Protein AF-A0A7Y5USR2-F1 (afdb_monomer)

Radius of gyration: 19.68 Å; Cα contacts (8 Å, |Δi|>4): 227; chains: 1; bounding box: 44×31×62 Å

Secondary structure (DSSP, 8-state):
--TT----TT--EEESSHHHHHHHHHTT--EEEE-SSHHHHHHHH----TT-EEEEEEETT--THHHHHHHHTT-EEEEEEEE---PPSS----SS-SEEEE-SHHHHHHHHHHHHH-TTS--EEEESSHHHHHHHHHTT---BPP---SS-HHHHHHHHHHHHHHHHHTT-

pLDDT: mean 84.44, std 9.88, range [50.59, 94.88]

Solvent-accessible surface area (backbone atoms only — not comparable to full-atom values): 10318 Å² total; per-residue (Å²): 138,57,64,89,63,88,75,68,89,89,74,80,41,72,26,56,32,74,71,56,36,49,54,37,42,79,37,75,37,73,54,81,40,74,47,77,73,39,50,50,46,50,33,69,67,56,92,72,56,67,89,47,72,46,80,42,80,37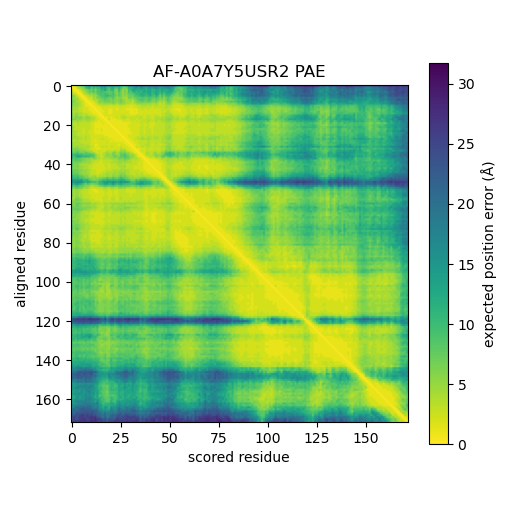,47,62,79,56,74,60,47,35,59,52,42,25,48,77,66,54,30,50,72,50,79,40,65,77,47,66,88,80,69,55,77,85,44,82,72,80,83,90,48,67,66,46,79,32,78,35,44,58,52,45,62,24,39,44,68,43,51,71,76,51,77,87,64,91,50,49,33,36,21,54,38,71,67,18,31,53,41,30,54,76,67,74,42,82,57,48,62,53,85,82,62,96,63,60,61,67,58,55,49,52,52,51,53,54,52,50,53,54,53,57,62,78,73,109

Structure (mmCIF, N/CA/C/O backbone):
data_AF-A0A7Y5USR2-F1
#
_entry.id   AF-A0A7Y5USR2-F1
#
loop_
_atom_site.group_PDB
_atom_site.id
_atom_site.type_symbol
_atom_site.label_atom_id
_atom_site.label_alt_id
_atom_site.label_comp_id
_atom_site.label_asym_id
_atom_site.label_entity_id
_atom_site.label_seq_id
_atom_site.pdbx_PDB_ins_code
_atom_site.Cartn_x
_atom_site.Cartn_y
_atom_site.Cartn_z
_atom_site.occupancy
_atom_site.B_iso_or_equiv
_atom_site.auth_seq_id
_atom_site.auth_comp_id
_atom_site.auth_asym_id
_atom_site.auth_atom_id
_atom_site.pdbx_PDB_model_num
ATOM 1 N N . LEU A 1 1 ? -15.821 -10.447 3.821 1.00 58.41 1 LEU A N 1
ATOM 2 C CA . LEU A 1 1 ? -15.416 -10.798 5.206 1.00 58.41 1 LEU A CA 1
ATOM 3 C C . LEU A 1 1 ? -16.361 -10.241 6.275 1.00 58.41 1 LEU A C 1
ATOM 5 O O . LEU A 1 1 ? -16.525 -10.925 7.268 1.00 58.41 1 LEU A O 1
ATOM 9 N N . LEU A 1 2 ? -16.996 -9.071 6.094 1.00 65.31 2 LEU A N 1
ATOM 10 C CA . LEU A 1 2 ? -17.907 -8.497 7.108 1.00 65.31 2 LEU A CA 1
ATOM 11 C C . LEU A 1 2 ? -19.409 -8.597 6.772 1.00 65.31 2 LEU A C 1
ATOM 13 O O . LEU A 1 2 ? -20.241 -8.218 7.590 1.00 65.31 2 LEU A O 1
ATOM 17 N N . SER A 1 3 ? -19.771 -9.094 5.585 1.00 70.44 3 SER A N 1
ATOM 18 C CA . SER A 1 3 ? -21.177 -9.246 5.191 1.00 70.44 3 SER A CA 1
ATOM 19 C C . SER A 1 3 ? -21.917 -10.170 6.167 1.00 70.44 3 SER A C 1
ATOM 21 O O . SER A 1 3 ? -21.459 -11.277 6.445 1.00 70.44 3 SER A O 1
ATOM 23 N N . GLY A 1 4 ? -23.036 -9.691 6.713 1.00 72.38 4 GLY A N 1
ATOM 24 C CA . GLY A 1 4 ? -23.847 -10.423 7.690 1.00 72.38 4 GLY A CA 1
ATOM 25 C C . GLY A 1 4 ? -23.339 -10.376 9.138 1.00 72.38 4 GLY A C 1
ATOM 26 O O . GLY A 1 4 ? -23.998 -10.922 10.024 1.00 72.38 4 GLY A O 1
ATOM 27 N N . CYS A 1 5 ? -22.211 -9.715 9.422 1.00 76.31 5 CYS A N 1
ATOM 28 C CA . CYS A 1 5 ? -21.726 -9.546 10.791 1.00 76.31 5 CYS A CA 1
ATOM 29 C C . CYS A 1 5 ? -22.509 -8.451 11.533 1.00 76.31 5 CYS A C 1
ATOM 31 O O . CYS A 1 5 ? -22.729 -7.361 11.008 1.00 76.31 5 CYS A O 1
ATOM 33 N N . LYS A 1 6 ? -22.878 -8.707 12.795 1.00 78.19 6 LYS A N 1
ATOM 34 C CA . LYS A 1 6 ? -23.371 -7.666 13.708 1.00 78.19 6 LYS A CA 1
ATOM 35 C C . LYS A 1 6 ? -22.190 -6.998 14.397 1.00 78.19 6 LYS A C 1
ATOM 37 O O . LYS A 1 6 ? -21.331 -7.676 14.954 1.00 78.19 6 LYS A O 1
ATOM 42 N N . VAL A 1 7 ? -22.173 -5.673 14.374 1.00 82.88 7 VAL A N 1
ATOM 43 C CA . VAL A 1 7 ? -21.134 -4.859 15.007 1.00 82.88 7 VAL A CA 1
ATOM 44 C C . VAL A 1 7 ? -21.724 -4.202 16.250 1.00 82.88 7 VAL A C 1
ATOM 46 O O . VAL A 1 7 ? -22.896 -3.825 16.258 1.00 82.88 7 VAL A O 1
ATOM 49 N N . ALA A 1 8 ? -20.931 -4.110 17.318 1.00 82.75 8 ALA A N 1
ATOM 50 C CA . ALA A 1 8 ? -21.356 -3.454 18.548 1.00 82.75 8 ALA A CA 1
ATOM 51 C C . ALA A 1 8 ? -21.704 -1.977 18.298 1.00 82.75 8 ALA A C 1
ATOM 53 O O . ALA A 1 8 ? -21.100 -1.310 17.453 1.00 82.75 8 ALA A O 1
ATOM 54 N N . ALA A 1 9 ? -22.671 -1.456 19.055 1.00 83.00 9 ALA A N 1
ATOM 55 C CA . ALA A 1 9 ? -23.035 -0.047 18.985 1.00 83.00 9 ALA A CA 1
ATOM 56 C C . ALA A 1 9 ? -21.820 0.849 19.298 1.00 83.00 9 ALA A C 1
ATOM 58 O O . ALA A 1 9 ? -21.046 0.561 20.209 1.00 83.00 9 ALA A O 1
ATOM 59 N N . GLY A 1 10 ? -21.660 1.937 18.539 1.00 84.62 10 GLY A N 1
ATOM 60 C CA . GLY A 1 10 ? -20.584 2.918 18.736 1.00 84.62 10 GLY A CA 1
ATOM 61 C C . GLY A 1 10 ? -19.266 2.619 18.011 1.00 84.62 10 GLY A C 1
ATOM 62 O O . GLY A 1 10 ? -18.361 3.454 18.046 1.00 84.62 10 GLY A O 1
ATOM 63 N N . VAL A 1 11 ? -19.144 1.484 17.314 1.00 89.12 11 VAL A N 1
ATOM 64 C CA . VAL A 1 11 ? -17.982 1.212 16.452 1.00 89.12 11 VAL A CA 1
ATOM 65 C C . VAL A 1 11 ? -18.043 2.086 15.200 1.00 89.12 11 VAL A C 1
ATOM 67 O O . VAL A 1 11 ? -19.072 2.166 14.530 1.00 89.12 11 VAL A O 1
ATOM 70 N N . ARG A 1 12 ? -16.916 2.720 14.870 1.00 90.94 12 ARG A N 1
ATOM 71 C CA . ARG A 1 12 ? -16.730 3.517 13.653 1.00 90.94 12 ARG A CA 1
ATOM 72 C C . ARG A 1 12 ? -15.704 2.859 12.739 1.00 90.94 12 ARG A C 1
ATOM 74 O O . ARG A 1 12 ? -14.751 2.248 13.217 1.00 90.94 12 ARG A O 1
ATOM 81 N N . PHE A 1 13 ? -15.892 3.025 11.434 1.00 92.06 13 PHE A N 1
ATOM 82 C CA . PHE A 1 13 ? -15.010 2.480 10.406 1.00 92.06 13 PHE A CA 1
ATOM 83 C C . PHE A 1 13 ? -14.219 3.591 9.727 1.00 92.06 13 PHE A C 1
ATOM 85 O O . PHE A 1 13 ? -14.742 4.674 9.487 1.00 92.06 13 PHE A O 1
ATOM 92 N N . ALA A 1 14 ? -12.973 3.312 9.365 1.00 92.31 14 ALA A N 1
ATOM 93 C CA . ALA A 1 14 ? -12.162 4.212 8.558 1.00 92.31 14 ALA A CA 1
ATOM 94 C C . ALA A 1 14 ? -11.458 3.425 7.452 1.00 92.31 14 ALA A C 1
ATOM 96 O O . ALA A 1 14 ? -11.095 2.262 7.645 1.00 92.31 14 ALA A O 1
ATOM 97 N N . ALA A 1 15 ? -11.272 4.058 6.296 1.00 90.31 15 ALA A N 1
ATOM 98 C CA . ALA A 1 15 ? -10.640 3.446 5.136 1.00 90.31 15 ALA A CA 1
ATOM 99 C C . ALA A 1 15 ? -9.640 4.402 4.478 1.00 90.31 15 ALA A C 1
ATOM 101 O O . ALA A 1 15 ? -9.947 5.556 4.226 1.00 90.31 15 ALA A O 1
ATOM 102 N N . VAL A 1 16 ? -8.456 3.897 4.138 1.00 85.06 16 VAL A N 1
ATOM 103 C CA . VAL A 1 16 ? -7.380 4.662 3.469 1.00 85.06 16 VAL A CA 1
ATOM 104 C C . VAL A 1 16 ? -7.591 4.785 1.951 1.00 85.06 16 VAL A C 1
ATOM 106 O O . VAL A 1 16 ? -6.754 5.311 1.239 1.00 85.06 16 VAL A O 1
ATOM 109 N N . GLY A 1 17 ? -8.665 4.235 1.392 1.00 81.81 17 GLY A N 1
ATOM 110 C CA . GLY A 1 17 ? -8.864 4.316 -0.051 1.00 81.81 17 GLY A CA 1
ATOM 111 C C . GLY A 1 17 ? -10.299 4.064 -0.455 1.00 81.81 17 GLY A C 1
ATOM 112 O O . GLY A 1 17 ? -11.018 3.297 0.197 1.00 81.81 17 GLY A O 1
ATOM 113 N N . GLY A 1 18 ? -10.699 4.689 -1.564 1.00 80.50 18 GLY A N 1
ATOM 114 C CA . GLY A 1 18 ? -12.062 4.608 -2.088 1.00 80.50 18 GLY A CA 1
ATOM 115 C C . GLY A 1 18 ? -12.534 3.177 -2.374 1.00 80.50 18 GLY A C 1
ATOM 116 O O . GLY A 1 18 ? -13.702 2.863 -2.157 1.00 80.50 18 GLY A O 1
ATOM 117 N N . SER A 1 19 ? -11.638 2.275 -2.788 1.00 81.56 19 SER A N 1
ATOM 118 C CA . SER A 1 19 ? -11.971 0.858 -3.010 1.00 81.56 19 SER A CA 1
ATOM 119 C C . SER A 1 19 ? -12.304 0.116 -1.709 1.00 81.56 19 SER A C 1
ATOM 121 O O . SER A 1 19 ? -13.258 -0.661 -1.670 1.00 81.56 19 SER A O 1
ATOM 123 N N . THR A 1 20 ? -11.562 0.376 -0.630 1.00 87.00 20 THR A N 1
ATOM 124 C CA . THR A 1 20 ? -11.833 -0.185 0.702 1.00 87.00 20 THR A CA 1
ATOM 125 C C . THR A 1 20 ? -13.120 0.396 1.285 1.00 87.00 20 THR A C 1
ATOM 127 O O . THR A 1 20 ? -13.936 -0.346 1.826 1.00 87.00 20 THR A O 1
ATOM 130 N N . ALA A 1 21 ? -13.347 1.705 1.126 1.00 89.12 21 ALA A N 1
ATOM 131 C CA . ALA A 1 21 ? -14.580 2.364 1.558 1.00 89.12 21 ALA A CA 1
ATOM 132 C C . ALA A 1 21 ? -15.821 1.802 0.844 1.00 89.12 21 ALA A C 1
ATOM 134 O O . ALA A 1 21 ? -16.837 1.525 1.479 1.00 89.12 21 ALA A O 1
ATOM 135 N N . ARG A 1 22 ? -15.719 1.559 -0.469 1.00 87.56 22 ARG A N 1
ATOM 136 C CA . ARG A 1 22 ? -16.785 0.927 -1.254 1.00 87.56 22 ARG A CA 1
ATOM 137 C C . ARG A 1 22 ? -17.108 -0.480 -0.750 1.00 87.56 22 ARG A C 1
ATOM 139 O O . ARG A 1 22 ? -18.275 -0.786 -0.545 1.00 87.56 22 ARG A O 1
ATOM 146 N N . GLN A 1 23 ? -16.092 -1.299 -0.479 1.00 89.25 23 GLN A N 1
ATOM 147 C CA . GLN A 1 23 ? -16.293 -2.651 0.059 1.00 89.25 23 GLN A CA 1
ATOM 148 C C . GLN A 1 23 ? -16.912 -2.656 1.466 1.00 89.25 23 GLN A C 1
ATOM 150 O O . GLN A 1 23 ? -17.712 -3.541 1.782 1.00 89.25 23 GLN A O 1
ATOM 155 N N . LEU A 1 24 ? -16.569 -1.678 2.317 1.00 90.62 24 LEU A N 1
ATOM 156 C CA . LEU A 1 24 ? -17.245 -1.486 3.606 1.00 90.62 24 LEU A CA 1
ATOM 157 C C . LEU A 1 24 ? -18.735 -1.205 3.396 1.00 90.62 24 LEU A C 1
ATOM 159 O O . LEU A 1 24 ? -19.568 -1.878 4.004 1.00 90.62 24 LEU A O 1
ATOM 163 N N . LYS A 1 25 ? -19.059 -0.293 2.475 1.00 90.94 25 LYS A N 1
ATOM 164 C CA . LYS A 1 25 ? -20.438 0.080 2.146 1.00 90.94 25 LYS A CA 1
ATOM 165 C C . LYS A 1 25 ? -21.250 -1.086 1.593 1.00 90.94 25 LYS A C 1
ATOM 167 O O . LYS A 1 25 ? -22.358 -1.330 2.060 1.00 90.94 25 LYS A O 1
ATOM 172 N N . GLU A 1 26 ? -20.684 -1.853 0.666 1.00 90.69 26 GLU A N 1
ATOM 173 C CA . GLU A 1 26 ? -21.289 -3.087 0.137 1.00 90.69 26 GLU A CA 1
ATOM 174 C C . GLU A 1 26 ? -21.505 -4.147 1.229 1.00 90.69 26 GLU A C 1
ATOM 176 O O . GLU A 1 26 ? -22.415 -4.968 1.138 1.00 90.69 26 GLU A O 1
ATOM 181 N N . SER A 1 27 ? -20.702 -4.106 2.296 1.00 88.25 27 SER A N 1
ATOM 182 C CA . SER A 1 27 ? -20.868 -4.959 3.476 1.00 88.25 27 SER A CA 1
ATOM 183 C C . SER A 1 27 ? -21.864 -4.402 4.505 1.00 88.25 27 SER A C 1
ATOM 185 O O . SER A 1 27 ? -22.068 -5.045 5.532 1.00 88.25 27 SER A O 1
ATOM 187 N N . GLY A 1 28 ? -22.488 -3.246 4.247 1.00 90.75 28 GLY A N 1
ATOM 188 C CA . GLY A 1 28 ? -23.470 -2.605 5.130 1.00 90.75 28 GLY A CA 1
ATOM 189 C C . GLY A 1 28 ? -22.887 -1.611 6.141 1.00 90.75 28 GLY A C 1
ATOM 190 O O . GLY A 1 28 ? -23.591 -1.224 7.072 1.00 90.75 28 GLY A O 1
ATOM 191 N N . PHE A 1 29 ? -21.626 -1.195 5.982 1.00 90.50 29 PHE A N 1
ATOM 192 C CA . PHE A 1 29 ? -20.944 -0.275 6.899 1.00 90.50 29 PHE A CA 1
ATOM 193 C C . PHE A 1 29 ? -20.525 1.016 6.197 1.00 90.50 29 PHE A C 1
ATOM 195 O O . PHE A 1 29 ? -19.897 0.984 5.145 1.00 90.50 29 PHE A O 1
ATOM 202 N N . GLU A 1 30 ? -20.801 2.164 6.810 1.00 90.50 30 GLU A N 1
ATOM 203 C CA . GLU A 1 30 ? -20.323 3.460 6.321 1.00 90.50 30 GLU A CA 1
ATOM 204 C C . GLU A 1 30 ? -19.018 3.847 7.030 1.00 90.50 30 GLU A C 1
ATOM 206 O O . 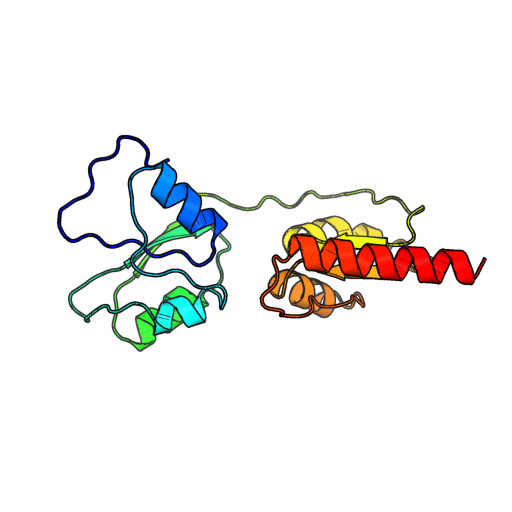GLU A 1 30 ? -18.888 3.730 8.254 1.00 90.50 30 GLU A O 1
ATOM 211 N N . ALA A 1 31 ? -18.033 4.301 6.255 1.00 90.81 31 ALA A N 1
ATOM 212 C CA . ALA A 1 31 ? -16.775 4.788 6.801 1.00 90.81 31 ALA A CA 1
ATOM 213 C C . ALA A 1 31 ? -16.957 6.222 7.317 1.00 90.81 31 ALA A C 1
ATOM 215 O O . ALA A 1 31 ? -17.330 7.116 6.565 1.00 90.81 31 ALA A O 1
ATOM 216 N N . SER A 1 32 ? -16.638 6.464 8.590 1.00 87.88 32 SER A N 1
ATOM 217 C CA . SER A 1 32 ? -16.608 7.814 9.166 1.00 87.88 32 SER A CA 1
ATOM 218 C C . SER A 1 32 ? -15.440 8.650 8.646 1.00 87.88 32 SER A C 1
ATOM 220 O O . SER A 1 32 ? -15.413 9.859 8.843 1.00 87.88 32 SER A O 1
ATOM 222 N N . TRP A 1 33 ? -14.453 8.005 8.020 1.00 88.56 33 TRP A N 1
ATOM 223 C CA . TRP A 1 33 ? -13.351 8.686 7.361 1.00 88.56 33 TRP A CA 1
ATOM 224 C C . TRP A 1 33 ? -12.854 7.900 6.149 1.00 88.56 33 TRP A C 1
ATOM 226 O O . TRP A 1 33 ? -12.676 6.678 6.216 1.00 88.56 33 TRP A O 1
ATOM 236 N N . THR A 1 34 ? -12.586 8.632 5.069 1.00 84.38 34 THR A N 1
ATOM 237 C CA . THR A 1 34 ? -11.934 8.149 3.851 1.00 84.38 34 THR A CA 1
ATOM 238 C C . THR A 1 34 ? -10.930 9.182 3.355 1.00 84.38 34 THR A C 1
ATOM 240 O O . THR A 1 34 ? -11.279 10.360 3.292 1.00 84.38 34 THR A O 1
ATOM 243 N N . GLY A 1 35 ? -9.731 8.766 2.958 1.00 75.62 35 GLY A N 1
ATOM 244 C CA . GLY A 1 35 ? -8.736 9.665 2.367 1.00 75.62 35 GLY A CA 1
ATOM 245 C C . GLY A 1 35 ? -7.548 8.904 1.796 1.00 75.62 35 GL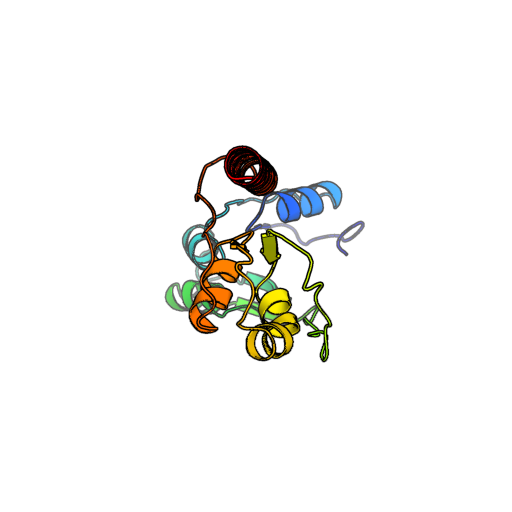Y A C 1
ATOM 246 O O . GLY A 1 35 ? -7.318 7.771 2.201 1.00 75.62 35 GLY A O 1
ATOM 247 N N . ASP A 1 36 ? -6.808 9.528 0.878 1.00 69.88 36 ASP A N 1
ATOM 248 C CA . ASP A 1 36 ? -5.791 8.862 0.051 1.00 69.88 36 ASP A CA 1
ATOM 249 C C . ASP A 1 36 ? -4.340 9.085 0.537 1.00 69.88 36 ASP A C 1
ATOM 251 O O . ASP A 1 36 ? -3.400 8.523 -0.028 1.00 69.88 36 ASP A O 1
ATOM 255 N N . GLY A 1 37 ? -4.114 9.862 1.606 1.00 69.00 37 GLY A N 1
ATOM 256 C CA . GLY A 1 37 ? -2.775 10.174 2.133 1.00 69.00 37 GLY A CA 1
ATOM 257 C C . GLY A 1 37 ? -2.146 9.086 3.008 1.00 69.00 37 GLY A C 1
ATOM 258 O O . GLY A 1 37 ? -1.147 9.327 3.691 1.00 69.00 37 GLY A O 1
ATOM 259 N N . GLY A 1 38 ? -2.681 7.864 2.981 1.00 80.50 38 GLY A N 1
ATOM 260 C CA . GLY A 1 38 ? -2.046 6.703 3.600 1.00 80.50 38 GLY A CA 1
ATOM 261 C C . GLY A 1 38 ? -2.282 6.551 5.109 1.00 80.50 38 GLY A C 1
ATOM 262 O O . GLY A 1 38 ? -3.119 7.207 5.727 1.00 80.50 38 GLY A O 1
ATOM 263 N N . ALA A 1 39 ? -1.504 5.649 5.714 1.00 84.31 39 ALA A N 1
ATOM 264 C CA . ALA A 1 39 ? -1.578 5.284 7.131 1.00 84.31 39 ALA A CA 1
ATOM 265 C C . ALA A 1 39 ? -1.315 6.463 8.087 1.00 84.31 39 ALA A C 1
ATOM 267 O O . ALA A 1 39 ? -1.987 6.592 9.110 1.00 84.31 39 ALA A O 1
ATOM 268 N N . ARG A 1 40 ? -0.373 7.349 7.737 1.00 84.12 40 ARG A N 1
ATOM 269 C CA . ARG A 1 40 ? -0.030 8.525 8.548 1.00 84.12 40 ARG A CA 1
ATOM 270 C C . ARG A 1 40 ? -1.152 9.562 8.571 1.00 84.12 40 ARG A C 1
ATOM 272 O O . ARG A 1 40 ? -1.460 10.086 9.637 1.00 84.12 40 ARG A O 1
ATOM 279 N N . GLU A 1 41 ? -1.775 9.848 7.428 1.00 86.06 41 GLU A N 1
ATOM 280 C CA . GLU A 1 41 ? -2.917 10.767 7.395 1.00 86.06 41 GLU A CA 1
ATOM 281 C C . GLU A 1 41 ? -4.092 10.195 8.195 1.00 86.06 41 GLU A C 1
ATOM 283 O O . GLU A 1 41 ? -4.669 10.893 9.030 1.00 86.06 41 GLU A O 1
ATOM 288 N N . LEU A 1 42 ? -4.389 8.902 8.015 1.00 88.81 42 LEU A N 1
ATOM 289 C CA . LEU A 1 42 ? -5.410 8.216 8.803 1.00 88.81 42 LEU A CA 1
ATOM 290 C C . LEU A 1 42 ? -5.148 8.379 10.309 1.00 88.81 42 LEU A C 1
ATOM 292 O O . LEU A 1 42 ? -6.053 8.758 11.054 1.00 88.81 42 LEU A O 1
ATOM 296 N N . ALA A 1 43 ? -3.908 8.163 10.757 1.00 89.31 43 ALA A N 1
ATOM 297 C CA . ALA A 1 43 ? -3.531 8.324 12.159 1.00 89.31 43 ALA A CA 1
ATOM 298 C C . ALA A 1 43 ? -3.802 9.737 12.697 1.00 89.31 43 ALA A C 1
ATOM 300 O O . ALA A 1 43 ? -4.120 9.874 13.873 1.00 89.31 43 ALA A O 1
ATOM 301 N N . GLN A 1 44 ? -3.715 10.781 11.869 1.00 87.56 44 GLN A N 1
ATOM 302 C CA . GLN A 1 44 ? -3.987 12.168 12.269 1.00 87.56 44 GLN A CA 1
ATOM 303 C C . GLN A 1 44 ? -5.482 12.502 12.255 1.00 87.56 44 GLN A C 1
ATOM 305 O O . GLN A 1 44 ? -5.958 13.246 13.111 1.00 87.56 44 GLN A O 1
ATOM 310 N N . LYS A 1 45 ? -6.228 11.959 11.289 1.00 87.88 45 LYS A N 1
ATOM 311 C CA . LYS A 1 45 ? -7.640 12.294 11.056 1.00 87.88 45 LYS A CA 1
ATOM 312 C C . LYS A 1 45 ? -8.618 11.495 11.910 1.00 87.88 45 LYS A C 1
ATOM 314 O O . LYS A 1 45 ? -9.759 11.912 12.076 1.00 87.88 45 LYS A O 1
ATOM 319 N N . LEU A 1 46 ? -8.192 10.360 12.462 1.00 86.94 46 LEU A N 1
ATOM 320 C CA . LEU A 1 46 ? -9.018 9.569 13.366 1.00 86.94 46 LEU A CA 1
ATOM 321 C C . LEU A 1 46 ? -9.371 10.369 14.632 1.00 86.94 46 LEU A C 1
ATOM 323 O O . LEU A 1 46 ? -8.527 10.598 15.501 1.00 86.94 46 LEU A O 1
ATOM 327 N N . GLU A 1 47 ? -10.637 10.755 14.769 1.00 84.19 47 GLU A N 1
ATOM 328 C CA . GLU A 1 47 ? -11.177 11.466 15.935 1.00 84.19 47 GLU A CA 1
ATOM 329 C C . GLU A 1 47 ? -11.378 10.517 17.125 1.00 84.19 47 GLU A C 1
ATOM 331 O O . GLU A 1 47 ? -12.498 10.144 17.477 1.00 84.19 47 GLU A O 1
ATOM 336 N N . ILE A 1 48 ? -10.286 10.050 17.722 1.00 82.00 48 ILE A N 1
ATOM 337 C CA . ILE A 1 48 ? -10.285 9.046 18.788 1.00 82.00 48 ILE A CA 1
ATOM 338 C C . ILE A 1 48 ? -9.692 9.670 20.051 1.00 82.00 48 ILE A C 1
ATOM 340 O O . ILE A 1 48 ? -8.663 10.339 19.997 1.00 82.00 48 ILE A O 1
ATOM 344 N N . THR A 1 49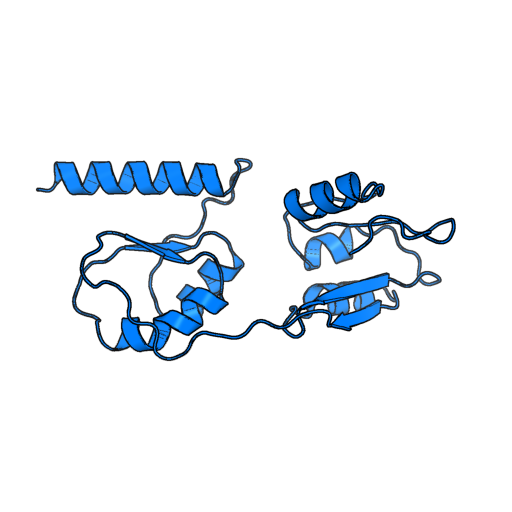 ? -10.362 9.473 21.185 1.00 73.19 49 THR A N 1
ATOM 345 C CA . THR A 1 49 ? -9.891 9.892 22.510 1.00 73.19 49 THR A CA 1
ATOM 346 C C . THR A 1 49 ? -9.146 8.739 23.187 1.00 73.19 49 THR A C 1
ATOM 348 O O . THR A 1 49 ? -9.410 7.578 22.886 1.00 73.19 49 THR A O 1
ATOM 351 N N . GLY A 1 50 ? -8.252 9.025 24.139 1.00 66.00 50 GLY A N 1
ATOM 352 C CA . GLY A 1 50 ? -7.391 8.013 24.783 1.00 66.00 50 GLY A CA 1
ATOM 353 C C . GLY A 1 50 ? -8.100 6.885 25.557 1.00 66.00 50 GLY A C 1
ATOM 354 O O . GLY A 1 50 ? -7.437 5.982 26.051 1.00 66.00 50 GLY A O 1
ATOM 355 N N . LYS A 1 51 ? -9.436 6.904 25.674 1.00 73.31 51 LYS A N 1
ATOM 356 C CA . LYS A 1 51 ? -10.231 5.796 26.245 1.00 73.31 51 LYS A CA 1
ATOM 357 C C . LYS A 1 51 ? -10.680 4.768 25.200 1.00 73.31 51 LYS A C 1
ATOM 359 O O . LYS A 1 51 ? -11.182 3.711 25.566 1.00 73.31 51 LYS A O 1
ATOM 364 N N . ASN A 1 52 ? -10.523 5.086 23.919 1.00 81.88 52 ASN A N 1
ATOM 365 C CA . ASN A 1 52 ? -10.954 4.262 22.801 1.00 81.88 52 ASN A CA 1
ATOM 366 C C . ASN A 1 52 ? -9.745 3.543 22.192 1.00 81.88 52 ASN A C 1
ATOM 368 O O . ASN A 1 52 ? -8.641 4.088 22.156 1.00 81.88 52 ASN A O 1
ATOM 372 N N . SER A 1 53 ? -9.962 2.335 21.678 1.00 87.94 53 SER A N 1
ATOM 373 C CA . SER A 1 53 ? -8.946 1.569 20.959 1.00 87.94 53 SER A CA 1
ATOM 374 C C . SER A 1 53 ? -9.284 1.452 19.475 1.00 87.94 53 SER A C 1
ATOM 376 O O . SER A 1 53 ? -10.446 1.515 19.067 1.00 87.94 53 SER A O 1
ATOM 378 N N . VAL A 1 54 ? -8.249 1.286 18.657 1.00 92.62 54 VAL A N 1
ATOM 379 C CA . VAL A 1 54 ? -8.370 0.986 17.230 1.00 92.62 54 VAL A CA 1
ATOM 380 C C . VAL A 1 54 ? -8.099 -0.491 17.027 1.00 92.62 54 VAL A C 1
ATOM 382 O O . VAL A 1 54 ? -7.073 -0.999 17.464 1.00 92.62 54 VAL A O 1
ATOM 385 N N . PHE A 1 55 ? -8.991 -1.176 16.323 1.00 92.88 55 PHE A N 1
ATOM 386 C CA . PHE A 1 55 ? -8.731 -2.516 15.815 1.00 92.88 55 PHE A CA 1
ATOM 387 C C . PHE A 1 55 ? -8.361 -2.428 14.337 1.00 92.88 55 PHE A C 1
ATOM 389 O O . PHE A 1 55 ? -9.108 -1.850 13.547 1.00 92.88 55 PHE A O 1
ATOM 396 N N . TRP A 1 56 ? -7.213 -2.989 13.959 1.00 93.19 56 TRP A N 1
ATOM 397 C CA . TRP A 1 56 ? -6.664 -2.842 12.614 1.00 93.19 56 TRP A CA 1
ATOM 398 C C . TRP A 1 56 ? -6.364 -4.193 11.958 1.00 93.19 56 TRP A C 1
ATOM 400 O O . TRP A 1 56 ? -5.277 -4.748 12.143 1.00 93.19 56 TRP A O 1
ATOM 410 N N . PRO A 1 57 ? -7.315 -4.718 11.161 1.00 91.62 57 PRO A N 1
ATOM 411 C CA . PRO A 1 57 ? -7.062 -5.809 10.231 1.00 91.62 57 PRO A CA 1
ATOM 412 C C . PRO A 1 57 ? -6.137 -5.329 9.110 1.00 91.62 57 PRO A C 1
ATOM 414 O O . PRO A 1 57 ? -6.482 -4.409 8.364 1.00 91.62 57 PRO A O 1
ATOM 417 N N . CYS A 1 58 ? -4.965 -5.941 8.972 1.00 92.19 58 CYS A N 1
ATOM 418 C CA . CYS A 1 58 ? -3.961 -5.503 8.008 1.00 92.19 58 CYS A CA 1
ATOM 419 C C . CYS A 1 58 ? -3.144 -6.663 7.424 1.00 92.19 58 CYS A C 1
ATOM 421 O O . CYS A 1 58 ? -3.311 -7.827 7.799 1.00 92.19 58 CYS A O 1
ATOM 423 N N . ALA A 1 59 ? -2.275 -6.340 6.464 1.00 91.31 59 ALA A N 1
ATOM 424 C CA . ALA A 1 59 ? -1.247 -7.266 6.007 1.00 91.31 59 ALA A CA 1
ATOM 425 C C . ALA A 1 59 ? -0.244 -7.538 7.138 1.00 91.31 59 ALA A C 1
ATOM 427 O O . ALA A 1 59 ? 0.068 -6.644 7.928 1.00 91.31 59 ALA A O 1
ATOM 428 N N . ALA A 1 60 ? 0.340 -8.734 7.171 1.00 93.25 60 ALA A N 1
ATOM 429 C CA . ALA A 1 60 ? 1.455 -9.045 8.060 1.00 93.25 60 ALA A CA 1
ATOM 430 C C . ALA A 1 60 ? 2.603 -8.038 7.877 1.00 93.25 60 ALA A C 1
ATOM 432 O O . ALA A 1 60 ? 3.155 -7.563 8.864 1.00 93.25 60 ALA A O 1
ATOM 433 N N . GLU A 1 61 ? 2.863 -7.624 6.634 1.00 89.00 61 GLU A N 1
ATOM 434 C CA . GLU A 1 61 ? 3.902 -6.663 6.253 1.00 89.00 61 GLU A CA 1
ATOM 435 C C . GLU A 1 61 ? 3.429 -5.195 6.256 1.00 89.00 61 GLU A C 1
ATOM 437 O O . GLU A 1 61 ? 4.089 -4.336 5.674 1.00 89.00 61 GLU A O 1
ATOM 442 N N . ALA A 1 62 ? 2.275 -4.875 6.860 1.00 88.12 62 ALA A N 1
ATOM 443 C CA . ALA A 1 62 ? 1.802 -3.492 6.901 1.00 88.12 62 ALA A CA 1
ATOM 444 C C . ALA A 1 62 ? 2.813 -2.588 7.623 1.00 88.12 62 ALA A C 1
ATOM 446 O O . ALA A 1 62 ? 3.268 -2.920 8.725 1.00 88.12 62 ALA A O 1
ATOM 447 N N . LEU A 1 63 ? 3.125 -1.457 6.985 1.00 86.00 63 LEU A N 1
ATOM 448 C CA . LEU A 1 63 ? 4.062 -0.453 7.476 1.00 86.00 63 LEU A CA 1
ATOM 449 C C . LEU A 1 63 ? 3.609 0.124 8.839 1.00 86.00 63 LEU A C 1
ATOM 451 O O . LEU A 1 63 ? 2.407 0.123 9.134 1.00 86.00 63 LEU A O 1
ATOM 455 N N . PRO A 1 64 ? 4.541 0.576 9.697 1.00 89.44 64 PRO A N 1
ATOM 456 C CA . PRO A 1 64 ? 4.234 0.915 11.086 1.00 89.44 64 PRO A CA 1
ATOM 457 C C . PRO A 1 64 ? 3.592 2.298 11.276 1.00 89.44 64 PRO A C 1
ATOM 459 O O . PRO A 1 64 ? 3.204 2.619 12.395 1.00 89.44 64 PRO A O 1
ATOM 462 N N . GLU A 1 65 ? 3.420 3.123 10.235 1.00 91.62 65 GLU A N 1
ATOM 463 C CA . GLU A 1 65 ? 3.093 4.547 10.422 1.00 91.62 65 GLU A CA 1
ATOM 464 C C . GLU A 1 65 ? 1.724 4.785 11.073 1.00 91.62 65 GLU A C 1
ATOM 466 O O . GLU A 1 65 ? 1.539 5.803 11.739 1.00 91.62 65 GLU A O 1
ATOM 471 N N . LEU A 1 66 ? 0.759 3.869 10.900 1.00 91.19 66 LEU A N 1
ATOM 472 C CA . LEU A 1 66 ? -0.528 3.967 11.602 1.00 91.19 66 LEU A CA 1
ATOM 473 C C . LEU A 1 66 ? -0.362 3.690 13.100 1.00 91.19 66 LEU A C 1
ATOM 475 O O . LEU A 1 66 ? -0.941 4.388 13.928 1.00 91.19 66 LEU A O 1
ATOM 479 N N . GLU A 1 67 ? 0.416 2.666 13.442 1.00 93.50 67 GLU A N 1
ATOM 480 C CA . GLU A 1 67 ? 0.687 2.272 14.824 1.00 93.50 67 GLU A CA 1
ATOM 481 C C . GLU A 1 67 ? 1.494 3.337 15.557 1.00 93.50 67 GLU A C 1
ATOM 483 O O . GLU A 1 67 ? 1.100 3.764 16.642 1.00 93.50 67 GLU A O 1
ATOM 488 N N . GLU A 1 68 ? 2.560 3.829 14.932 1.00 93.94 68 GLU A N 1
ATOM 489 C CA . GLU A 1 68 ? 3.379 4.922 15.450 1.00 93.94 68 GLU A CA 1
ATOM 490 C C . GLU A 1 68 ? 2.543 6.191 15.645 1.00 93.94 68 GLU A C 1
ATOM 492 O O . GLU A 1 68 ? 2.499 6.730 16.752 1.00 93.94 68 GLU A O 1
ATOM 497 N N . GLY A 1 69 ? 1.790 6.613 14.623 1.00 92.12 69 GLY A N 1
ATOM 498 C CA . GLY A 1 69 ? 0.991 7.837 14.693 1.00 92.12 69 GLY A CA 1
ATOM 499 C C . GLY A 1 69 ? -0.142 7.787 15.726 1.00 92.12 69 GLY A C 1
ATOM 500 O O . GLY A 1 69 ? -0.477 8.807 16.326 1.00 92.12 69 GLY A O 1
ATOM 501 N N . LEU A 1 70 ? -0.737 6.617 15.979 1.00 92.19 70 LEU A N 1
ATOM 502 C CA . LEU A 1 70 ? -1.740 6.459 17.041 1.00 92.19 70 LEU A CA 1
ATOM 503 C C . LEU A 1 70 ? -1.101 6.381 18.431 1.00 92.19 70 LEU A C 1
ATOM 505 O O . LEU A 1 70 ? -1.624 6.974 19.379 1.00 92.19 70 LEU A O 1
ATOM 509 N N . LYS A 1 71 ? 0.050 5.713 18.550 1.00 91.19 71 LYS A N 1
ATOM 510 C CA . LYS A 1 71 ? 0.812 5.623 19.800 1.00 91.19 71 LYS A CA 1
ATOM 511 C C . LYS A 1 71 ? 1.283 6.996 20.277 1.00 91.19 71 LYS A C 1
ATOM 513 O O . LYS A 1 71 ? 1.147 7.295 21.460 1.00 91.19 71 LYS A O 1
ATOM 518 N N . GLU A 1 72 ? 1.760 7.850 19.370 1.00 91.38 72 GLU A N 1
ATOM 519 C CA . GLU A 1 72 ? 2.132 9.247 19.660 1.00 91.38 72 GLU A CA 1
ATOM 520 C C . GLU A 1 72 ? 0.968 10.060 20.247 1.00 91.38 72 GLU A C 1
ATOM 522 O O . GLU A 1 72 ? 1.174 10.977 21.040 1.00 91.38 72 GLU A O 1
ATOM 527 N N . ARG A 1 73 ? -0.272 9.689 19.911 1.00 89.81 73 ARG A N 1
ATOM 528 C CA . ARG A 1 73 ? -1.503 10.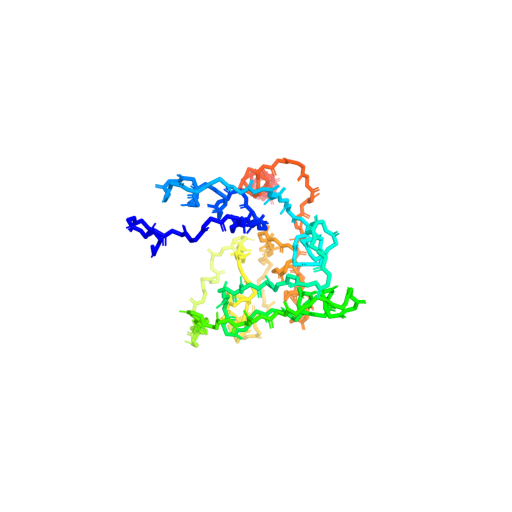312 20.415 1.00 89.81 73 ARG A CA 1
ATOM 529 C C . ARG A 1 73 ? -2.058 9.642 21.678 1.00 89.81 73 ARG A C 1
ATOM 531 O O . ARG A 1 73 ? -3.140 10.012 22.132 1.00 89.81 73 ARG A O 1
ATOM 538 N N . GLY A 1 74 ? -1.363 8.644 22.229 1.00 90.75 74 GLY A N 1
ATOM 539 C CA . GLY A 1 74 ? -1.826 7.866 23.381 1.00 90.75 74 GLY A CA 1
ATOM 540 C C . GLY A 1 74 ? -3.038 6.975 23.085 1.00 90.75 74 GLY A C 1
ATOM 541 O O . GLY A 1 74 ? -3.776 6.624 24.004 1.00 90.75 74 GLY A O 1
ATOM 542 N N . VAL A 1 75 ? -3.277 6.628 21.816 1.00 91.50 75 VAL A N 1
ATOM 543 C CA . VAL A 1 75 ? -4.384 5.761 21.395 1.00 91.50 75 VAL A CA 1
ATOM 544 C C . VAL A 1 75 ? -3.892 4.319 21.302 1.00 91.50 75 VAL A C 1
ATOM 546 O O . VAL A 1 75 ? -2.917 4.027 20.612 1.00 91.50 75 VAL A O 1
ATOM 549 N N . ALA A 1 76 ? -4.585 3.398 21.975 1.00 91.38 76 ALA A N 1
ATOM 550 C CA . ALA A 1 76 ? -4.271 1.976 21.896 1.00 91.38 76 ALA A CA 1
ATOM 551 C C . ALA A 1 76 ? -4.675 1.398 20.529 1.00 91.38 76 ALA A C 1
ATOM 553 O O . ALA A 1 76 ? -5.802 1.598 20.072 1.00 91.38 76 ALA A O 1
ATOM 554 N N . LEU A 1 77 ? -3.779 0.633 19.904 1.00 93.06 77 LEU A N 1
ATOM 555 C CA . LEU A 1 77 ? -4.021 -0.076 18.648 1.00 93.06 77 LEU A CA 1
ATOM 556 C C . LEU A 1 77 ? -3.876 -1.585 18.867 1.00 93.06 77 LEU A C 1
ATOM 558 O O . LEU A 1 77 ? -2.854 -2.056 19.358 1.00 93.06 77 LEU A O 1
ATOM 562 N N . GLN A 1 78 ? -4.877 -2.349 18.444 1.00 94.50 78 GLN A N 1
ATOM 563 C CA . GLN A 1 78 ? -4.816 -3.797 18.318 1.00 94.50 78 GLN A CA 1
ATOM 564 C C . GLN A 1 78 ? -4.663 -4.166 16.839 1.00 94.50 78 GLN A C 1
ATOM 566 O O . GLN A 1 78 ? -5.614 -4.090 16.057 1.00 94.50 78 GLN A O 1
ATOM 571 N N . ARG A 1 79 ? -3.457 -4.589 16.459 1.00 94.56 79 ARG A N 1
ATOM 572 C CA . ARG A 1 79 ? -3.142 -5.084 15.115 1.00 94.56 79 ARG A CA 1
ATOM 573 C C . ARG A 1 79 ? -3.597 -6.538 14.957 1.00 94.56 79 ARG A C 1
ATOM 575 O O . ARG A 1 79 ? -3.291 -7.376 15.802 1.00 94.56 79 ARG A O 1
ATOM 582 N N . LEU A 1 80 ? -4.268 -6.852 13.849 1.00 94.12 80 LEU A N 1
ATOM 583 C CA . LEU A 1 80 ? -4.564 -8.224 13.432 1.00 94.12 80 LEU A CA 1
ATOM 584 C C . LEU A 1 80 ? -4.062 -8.444 12.002 1.00 94.12 80 LEU A C 1
ATOM 586 O O . LEU A 1 80 ? -4.645 -7.942 11.044 1.00 94.12 80 LEU A O 1
ATOM 590 N N . ALA A 1 81 ? -3.003 -9.235 11.845 1.00 94.62 81 ALA A N 1
ATOM 591 C CA . ALA A 1 81 ? -2.549 -9.658 10.525 1.00 94.62 81 ALA A CA 1
ATOM 592 C C . ALA A 1 81 ? -3.530 -10.695 9.945 1.00 94.62 81 ALA A C 1
ATOM 594 O O . ALA A 1 81 ? -3.614 -11.811 10.454 1.00 94.62 81 ALA A O 1
ATOM 595 N N . VAL A 1 82 ? -4.273 -10.331 8.894 1.00 94.69 82 VAL A N 1
ATOM 596 C CA . VAL A 1 82 ? -5.298 -11.204 8.274 1.00 94.69 82 VAL A CA 1
ATOM 597 C C . VAL A 1 82 ? -4.875 -11.782 6.925 1.00 94.69 82 VAL A C 1
ATOM 599 O O . VAL A 1 82 ? -5.492 -12.723 6.434 1.00 94.69 82 VAL A O 1
ATOM 602 N N . TYR A 1 83 ? -3.810 -11.251 6.327 1.00 91.12 83 TYR A N 1
ATOM 603 C CA . TYR A 1 83 ? -3.182 -11.803 5.129 1.00 91.12 83 TYR A CA 1
ATOM 604 C C . TYR A 1 83 ? -1.692 -11.461 5.104 1.00 91.12 83 TYR A C 1
ATOM 606 O O . TYR A 1 83 ? -1.230 -10.607 5.857 1.00 91.12 83 TYR A O 1
ATOM 614 N N . ARG A 1 84 ? -0.933 -12.124 4.231 1.00 93.06 84 ARG A N 1
ATOM 615 C CA . ARG A 1 84 ? 0.471 -11.802 3.955 1.00 93.06 84 ARG A CA 1
ATOM 616 C C . ARG A 1 84 ? 0.729 -11.821 2.463 1.00 93.06 84 ARG A C 1
ATOM 618 O O . ARG A 1 84 ? 0.141 -12.639 1.751 1.00 93.06 84 ARG A O 1
ATOM 625 N N . THR A 1 85 ? 1.635 -10.972 2.004 1.00 89.62 85 THR A N 1
ATOM 626 C CA . THR A 1 85 ? 2.078 -11.024 0.609 1.00 89.62 85 THR A CA 1
ATOM 627 C C . THR A 1 85 ? 3.097 -12.151 0.435 1.00 89.62 85 THR A C 1
ATOM 629 O O . THR A 1 85 ? 3.998 -12.341 1.251 1.00 89.62 85 THR A O 1
ATOM 632 N N . ARG A 1 86 ? 2.946 -12.946 -0.628 1.00 91.50 86 ARG A N 1
ATOM 633 C CA . ARG A 1 86 ? 3.930 -13.953 -1.050 1.00 91.50 86 ARG A CA 1
ATOM 634 C C . ARG A 1 86 ? 4.531 -13.476 -2.362 1.00 91.50 86 ARG A C 1
ATOM 636 O O . ARG A 1 86 ? 3.822 -13.369 -3.357 1.00 91.50 86 ARG A O 1
ATOM 643 N N . VAL A 1 87 ? 5.818 -13.156 -2.338 1.00 90.31 87 VAL A N 1
ATOM 644 C CA . VAL A 1 87 ? 6.542 -12.704 -3.526 1.00 90.31 87 VAL A CA 1
ATOM 645 C C . VAL A 1 87 ? 6.767 -13.896 -4.446 1.00 90.31 87 VAL A C 1
ATOM 647 O O . VAL A 1 87 ? 7.169 -14.971 -3.998 1.00 90.31 87 VAL A O 1
ATOM 650 N N . VAL A 1 88 ? 6.487 -13.704 -5.732 1.00 90.12 88 VAL A N 1
ATOM 651 C CA . VAL A 1 88 ? 6.800 -14.694 -6.762 1.00 90.12 88 VAL A CA 1
ATOM 652 C C . VAL A 1 88 ? 8.302 -14.646 -7.020 1.00 90.12 88 VAL A C 1
ATOM 654 O O . VAL A 1 88 ? 8.834 -13.604 -7.393 1.00 90.12 88 VAL A O 1
ATOM 657 N N . THR A 1 89 ? 8.989 -15.768 -6.825 1.00 88.62 89 THR A N 1
ATOM 658 C CA . THR A 1 89 ? 10.416 -15.898 -7.132 1.00 88.62 89 THR A CA 1
ATOM 659 C C . THR A 1 89 ? 10.615 -16.417 -8.554 1.00 88.62 89 THR A C 1
ATOM 661 O O . THR A 1 89 ? 9.787 -17.155 -9.085 1.00 88.62 89 THR A O 1
ATOM 664 N N . GLY A 1 90 ? 11.717 -16.016 -9.193 1.00 87.12 90 GLY A N 1
ATOM 665 C CA . GLY A 1 90 ? 12.058 -16.481 -10.541 1.00 87.12 90 GLY A CA 1
ATOM 666 C C . GLY A 1 90 ? 11.154 -15.939 -11.651 1.00 87.12 90 GLY A C 1
ATOM 667 O O . GLY A 1 90 ? 11.093 -16.545 -12.721 1.00 87.12 90 GLY A O 1
ATOM 668 N N . ALA A 1 91 ? 10.462 -14.818 -11.418 1.00 90.50 91 ALA A N 1
ATOM 669 C CA . ALA A 1 91 ? 9.620 -14.193 -12.429 1.00 90.50 91 ALA A CA 1
ATOM 670 C C . ALA A 1 91 ? 10.436 -13.888 -13.696 1.00 90.50 91 ALA A C 1
ATOM 672 O O . ALA A 1 91 ? 11.462 -13.209 -13.645 1.00 90.50 91 ALA A O 1
ATOM 673 N N . GLN A 1 92 ? 9.970 -14.400 -14.833 1.00 90.50 92 GLN A N 1
ATOM 674 C CA . GLN A 1 92 ? 10.527 -14.096 -16.146 1.00 90.50 92 GLN A CA 1
ATOM 675 C C . GLN A 1 92 ? 9.691 -12.984 -16.768 1.00 90.50 92 GLN A C 1
ATOM 677 O O . GLN A 1 92 ? 8.507 -13.177 -17.044 1.00 90.50 92 GLN A O 1
ATOM 682 N N . LEU A 1 93 ? 10.288 -11.808 -16.950 1.00 90.44 93 LEU A N 1
ATOM 683 C CA . LEU A 1 93 ? 9.616 -10.692 -17.608 1.00 90.44 93 LEU A CA 1
ATOM 684 C C . LEU A 1 93 ? 9.873 -10.760 -19.116 1.00 90.44 93 LEU A C 1
ATOM 686 O O . LEU A 1 93 ? 10.900 -11.269 -19.563 1.00 90.44 93 LEU A O 1
ATOM 690 N N . SER A 1 94 ? 8.947 -10.228 -19.914 1.00 88.69 94 SER A N 1
ATOM 691 C CA . SER A 1 94 ? 9.207 -10.058 -21.343 1.00 88.69 94 SER A CA 1
ATOM 692 C C . SER A 1 94 ? 10.285 -8.993 -21.537 1.00 88.69 94 SER A C 1
ATOM 694 O O . SER A 1 94 ? 10.179 -7.878 -21.009 1.00 88.69 94 SER A O 1
ATOM 696 N N . SER A 1 95 ? 11.315 -9.326 -22.312 1.00 85.75 95 SER A N 1
ATOM 697 C CA . SER A 1 95 ? 12.272 -8.346 -22.819 1.00 85.75 95 SER A CA 1
ATOM 698 C C . SER A 1 95 ? 11.697 -7.541 -23.980 1.00 85.75 95 SER A C 1
ATOM 700 O O . SER A 1 95 ? 12.259 -6.501 -24.299 1.00 85.75 95 SER A O 1
ATOM 702 N N . ASP A 1 96 ? 10.585 -7.968 -24.586 1.00 86.50 96 ASP A N 1
ATOM 703 C CA . ASP A 1 96 ? 9.960 -7.303 -25.728 1.00 86.50 96 ASP A CA 1
ATOM 704 C C . ASP A 1 96 ? 8.815 -6.375 -25.344 1.00 86.50 96 ASP A C 1
ATOM 706 O O . ASP A 1 96 ? 7.659 -6.585 -25.697 1.00 86.50 96 ASP A O 1
ATOM 710 N N . VAL A 1 97 ? 9.156 -5.353 -24.558 1.00 87.19 97 VAL A N 1
ATOM 711 C CA . VAL A 1 97 ? 8.225 -4.300 -24.147 1.00 87.19 97 VAL A CA 1
ATOM 712 C C . VAL A 1 97 ? 8.917 -2.941 -24.124 1.00 87.19 97 VAL A C 1
ATOM 714 O O . VAL A 1 97 ? 10.062 -2.813 -23.678 1.00 87.19 97 VAL A O 1
ATOM 717 N N . ASP A 1 98 ? 8.196 -1.917 -24.573 1.00 85.31 98 ASP A N 1
ATOM 718 C CA . ASP A 1 98 ? 8.642 -0.523 -24.480 1.00 85.31 98 ASP A CA 1
ATOM 719 C C . ASP A 1 98 ? 8.438 0.034 -23.055 1.00 85.31 98 ASP A C 1
ATOM 721 O O . ASP A 1 98 ? 9.213 0.871 -22.594 1.00 85.31 98 ASP A O 1
ATOM 725 N N . VAL A 1 99 ? 7.426 -0.466 -22.326 1.00 87.94 99 VAL A N 1
ATOM 726 C CA . VAL A 1 99 ? 7.057 -0.004 -20.977 1.00 87.94 99 VAL A CA 1
ATOM 727 C C . VAL A 1 99 ? 6.733 -1.181 -20.050 1.00 87.94 99 VAL A C 1
ATOM 729 O O . VAL A 1 99 ? 5.996 -2.091 -20.428 1.00 87.94 99 VAL A O 1
ATOM 732 N N . ARG A 1 100 ? 7.225 -1.139 -18.805 1.00 90.62 100 ARG A N 1
ATOM 733 C CA . ARG A 1 100 ? 6.791 -2.005 -17.694 1.00 90.62 100 ARG A CA 1
ATOM 734 C C . ARG A 1 100 ? 6.059 -1.198 -16.636 1.00 90.62 100 ARG A C 1
ATOM 736 O O . ARG A 1 100 ? 6.565 -0.189 -16.152 1.00 90.62 100 ARG A O 1
ATOM 743 N N . VAL A 1 101 ? 4.889 -1.681 -16.237 1.00 91.50 101 VAL A N 1
ATOM 744 C CA . VAL A 1 101 ? 4.094 -1.081 -15.164 1.00 91.50 101 VAL A CA 1
ATOM 745 C C . VAL A 1 101 ? 4.200 -1.951 -13.919 1.00 91.50 101 VAL A C 1
ATOM 747 O O . VAL A 1 101 ? 3.831 -3.123 -13.939 1.00 91.50 101 VAL A O 1
ATOM 750 N N . TYR A 1 102 ? 4.672 -1.365 -12.825 1.00 91.88 102 TYR A N 1
ATOM 751 C CA . TYR A 1 102 ? 4.695 -1.993 -11.511 1.00 91.88 102 TYR A CA 1
ATOM 752 C C . TYR A 1 102 ? 3.525 -1.468 -10.689 1.00 91.88 102 TYR A C 1
ATOM 754 O O . TYR A 1 102 ? 3.389 -0.264 -10.469 1.00 91.88 102 TYR A O 1
ATOM 762 N N . MET A 1 103 ? 2.670 -2.381 -10.230 1.00 89.12 103 MET A N 1
ATOM 763 C CA . MET A 1 103 ? 1.432 -2.036 -9.522 1.00 89.12 103 MET A CA 1
ATOM 764 C C . MET A 1 103 ? 1.542 -2.128 -7.996 1.00 89.12 103 MET A C 1
ATOM 766 O O . MET A 1 103 ? 0.629 -1.713 -7.287 1.00 89.12 103 MET A O 1
ATOM 770 N N . SER A 1 104 ? 2.649 -2.664 -7.483 1.00 88.44 104 SER A N 1
ATOM 771 C CA . SER A 1 104 ? 2.918 -2.780 -6.052 1.00 88.44 104 SER A CA 1
ATOM 772 C C . SER A 1 104 ? 4.424 -2.873 -5.771 1.00 88.44 104 SER A C 1
ATOM 774 O O . SER A 1 104 ? 5.182 -3.302 -6.646 1.00 88.44 104 SER A O 1
ATOM 776 N N . PRO A 1 105 ? 4.871 -2.578 -4.535 1.00 90.19 105 PRO A N 1
ATOM 777 C CA . PRO A 1 105 ? 6.238 -2.867 -4.095 1.00 90.19 105 PRO A CA 1
ATOM 778 C C . PRO A 1 105 ? 6.640 -4.339 -4.271 1.00 90.19 105 PRO A C 1
ATOM 780 O O . PRO A 1 105 ? 7.742 -4.635 -4.717 1.00 90.19 105 PRO A O 1
ATOM 783 N N . SER A 1 106 ? 5.729 -5.276 -3.994 1.00 92.00 106 SER A N 1
ATOM 784 C CA . SER A 1 106 ? 5.998 -6.712 -4.137 1.00 92.00 106 SER A CA 1
ATOM 785 C C . SER A 1 106 ? 6.189 -7.157 -5.590 1.00 92.00 106 SER A C 1
ATOM 787 O O . SER A 1 106 ? 6.918 -8.114 -5.844 1.00 92.00 106 SER A O 1
ATOM 789 N N . ALA A 1 107 ? 5.582 -6.463 -6.559 1.00 93.69 107 ALA A N 1
ATOM 790 C CA . ALA A 1 107 ? 5.836 -6.710 -7.977 1.00 93.69 107 ALA A CA 1
ATOM 791 C C . ALA A 1 107 ? 7.254 -6.273 -8.380 1.00 93.69 107 ALA A C 1
ATOM 793 O O . ALA A 1 107 ? 7.889 -6.930 -9.205 1.00 93.69 107 ALA A O 1
ATOM 794 N N . VAL A 1 108 ? 7.764 -5.189 -7.780 1.00 94.31 108 VAL A N 1
ATOM 795 C CA . VAL A 1 108 ? 9.153 -4.740 -7.973 1.00 94.31 108 VAL A CA 1
ATOM 796 C C . VAL A 1 108 ? 10.111 -5.804 -7.458 1.00 94.31 108 VAL A C 1
ATOM 798 O O . VAL A 1 108 ? 11.015 -6.214 -8.180 1.00 94.31 108 VAL A O 1
ATOM 801 N N . GLU A 1 109 ? 9.866 -6.303 -6.246 1.00 94.69 109 GLU A N 1
ATOM 802 C CA . GLU A 1 109 ? 10.671 -7.363 -5.638 1.00 94.69 109 GLU A CA 1
ATOM 803 C C . GLU A 1 109 ? 10.685 -8.637 -6.496 1.00 94.69 109 GLU A C 1
ATOM 805 O O . GLU A 1 109 ? 11.756 -9.169 -6.788 1.00 94.69 109 GLU A O 1
ATOM 810 N N . ALA A 1 110 ? 9.518 -9.075 -6.981 1.00 94.88 110 ALA A N 1
ATOM 811 C CA . ALA A 1 110 ? 9.400 -10.255 -7.839 1.00 94.88 110 ALA A CA 1
ATOM 812 C C . ALA A 1 110 ? 10.206 -10.126 -9.146 1.00 94.88 110 ALA A C 1
ATOM 814 O O . ALA A 1 110 ? 10.817 -11.093 -9.601 1.00 94.88 110 ALA A O 1
ATOM 815 N N . GLY A 1 111 ? 10.223 -8.933 -9.750 1.00 93.88 111 GLY A N 1
ATOM 816 C CA . GLY A 1 111 ? 10.914 -8.667 -11.015 1.00 93.88 111 GLY A CA 1
ATOM 817 C C . GLY A 1 111 ? 12.399 -8.314 -10.884 1.00 93.88 111 GLY A C 1
ATOM 818 O O . GLY A 1 111 ? 13.105 -8.283 -11.892 1.00 93.88 111 GLY A O 1
ATOM 819 N N . LEU A 1 112 ? 12.892 -8.045 -9.672 1.00 93.31 112 LEU A N 1
ATOM 820 C CA . LEU A 1 112 ? 14.202 -7.425 -9.457 1.00 93.31 112 LEU A CA 1
ATOM 821 C C . LEU A 1 112 ? 15.370 -8.263 -9.990 1.00 93.31 112 LEU A C 1
ATOM 823 O O . LEU A 1 112 ? 16.290 -7.727 -10.607 1.00 93.31 112 LEU A O 1
ATOM 827 N N . ALA A 1 113 ? 15.337 -9.578 -9.762 1.00 93.12 113 ALA A N 1
ATOM 828 C CA . ALA A 1 113 ? 16.382 -10.479 -10.242 1.00 93.12 113 ALA A CA 1
ATOM 829 C C . ALA A 1 113 ? 16.467 -10.473 -11.776 1.00 93.12 113 ALA A C 1
ATOM 831 O O . ALA A 1 113 ? 17.561 -10.420 -12.336 1.00 93.12 113 ALA A O 1
ATOM 832 N N . TRP A 1 114 ? 15.312 -10.464 -12.447 1.00 93.12 114 TRP A N 1
ATOM 833 C CA . TRP A 1 114 ? 15.241 -10.402 -13.901 1.00 93.12 114 TRP A CA 1
ATOM 834 C C . TRP A 1 114 ? 15.745 -9.056 -14.431 1.00 93.12 114 TRP A C 1
ATOM 836 O O . TRP A 1 114 ? 16.562 -9.037 -15.348 1.00 93.12 114 TRP A O 1
ATOM 846 N N . GLU A 1 115 ? 15.326 -7.939 -13.828 1.00 92.56 115 GLU A N 1
ATOM 847 C CA . GLU A 1 115 ? 15.750 -6.592 -14.243 1.00 92.56 115 GLU A CA 1
ATOM 848 C C . GLU A 1 115 ? 17.275 -6.422 -14.154 1.00 92.56 115 GLU A C 1
ATOM 850 O O . GLU A 1 115 ? 17.904 -5.901 -15.073 1.00 92.56 115 GLU A O 1
ATOM 855 N N . ARG A 1 116 ? 17.899 -6.946 -13.091 1.00 90.12 116 ARG A N 1
ATOM 856 C CA . ARG A 1 116 ? 19.363 -6.916 -12.922 1.00 90.12 116 ARG A CA 1
ATOM 857 C C . ARG A 1 116 ? 20.105 -7.782 -13.936 1.00 90.12 116 ARG A C 1
ATOM 859 O O . ARG A 1 116 ? 21.205 -7.422 -14.342 1.00 90.12 116 ARG A O 1
ATOM 866 N N . ALA A 1 117 ? 19.519 -8.907 -14.337 1.00 91.00 117 ALA A N 1
ATOM 867 C CA . ALA A 1 117 ? 20.102 -9.791 -15.341 1.00 91.00 117 ALA A CA 1
ATOM 868 C C . ALA A 1 117 ? 19.962 -9.249 -16.778 1.00 91.00 117 ALA A C 1
ATOM 870 O O . ALA A 1 117 ? 20.643 -9.739 -17.674 1.00 91.00 117 ALA A O 1
ATOM 871 N N . ASN A 1 118 ? 19.110 -8.239 -17.006 1.00 88.56 118 ASN A N 1
ATOM 872 C CA . ASN A 1 118 ? 18.775 -7.722 -18.337 1.00 88.56 118 ASN A CA 1
ATOM 873 C C . ASN A 1 118 ? 18.926 -6.184 -18.445 1.00 88.56 118 ASN A C 1
ATOM 875 O O . ASN A 1 118 ? 17.971 -5.497 -18.811 1.00 88.56 118 ASN A O 1
ATOM 879 N N . PRO A 1 119 ? 20.119 -5.605 -18.192 1.00 76.44 119 PRO A N 1
ATOM 880 C CA . PRO A 1 119 ? 20.316 -4.148 -18.162 1.00 76.44 119 PRO A CA 1
ATOM 881 C C . PRO A 1 119 ? 20.244 -3.458 -19.542 1.00 76.44 119 PRO A C 1
ATOM 883 O O . PRO A 1 119 ? 20.241 -2.233 -19.616 1.00 76.44 119 PRO A O 1
ATOM 886 N N . GLY A 1 120 ? 20.231 -4.224 -20.639 1.00 64.81 120 GLY A N 1
ATOM 887 C CA . GLY A 1 120 ? 20.575 -3.746 -21.985 1.00 64.81 120 GLY A CA 1
ATOM 888 C C . GLY A 1 120 ? 19.442 -3.206 -22.864 1.00 64.81 120 GLY A C 1
ATOM 889 O O . GLY A 1 120 ? 19.728 -2.795 -23.986 1.00 64.81 120 GLY A O 1
ATOM 890 N N . ARG A 1 121 ? 18.177 -3.191 -22.421 1.00 65.50 121 ARG A N 1
ATOM 891 C CA . ARG A 1 121 ? 17.076 -2.619 -23.221 1.00 65.50 121 ARG A CA 1
ATOM 892 C C . ARG A 1 121 ? 16.505 -1.376 -22.553 1.00 65.50 121 ARG A C 1
ATOM 894 O O . ARG A 1 121 ? 16.186 -1.391 -21.366 1.00 65.50 121 ARG A O 1
ATOM 901 N N . ALA A 1 122 ? 16.339 -0.316 -23.342 1.00 68.19 122 ALA A N 1
ATOM 902 C CA . ALA A 1 122 ? 15.619 0.888 -22.949 1.00 68.19 122 ALA A CA 1
ATOM 903 C C . ALA A 1 122 ? 14.120 0.569 -22.785 1.00 68.19 122 ALA A C 1
ATOM 905 O O . ALA A 1 122 ? 13.325 0.784 -23.693 1.00 68.19 122 ALA A O 1
ATOM 906 N N . THR A 1 123 ? 13.747 -0.007 -21.644 1.00 84.75 123 THR A N 1
ATOM 907 C CA . THR A 1 123 ? 12.353 -0.180 -21.227 1.00 84.75 123 THR A CA 1
ATOM 908 C C . THR A 1 123 ? 12.040 0.870 -20.168 1.00 84.75 123 THR A C 1
ATOM 910 O O . THR A 1 123 ? 12.695 0.918 -19.122 1.00 84.75 123 THR A O 1
ATOM 913 N N . GLU A 1 124 ? 11.034 1.707 -20.418 1.00 88.62 124 GLU A N 1
ATOM 914 C CA . GLU A 1 124 ? 10.554 2.650 -19.408 1.00 88.62 124 GLU A CA 1
ATOM 915 C C . GLU A 1 124 ? 9.812 1.904 -18.291 1.00 88.62 124 GLU A C 1
ATOM 917 O O . GLU A 1 124 ? 9.115 0.919 -18.534 1.00 88.62 124 GLU A O 1
ATOM 922 N N . ARG A 1 125 ? 9.939 2.378 -17.048 1.00 91.31 125 ARG A N 1
ATOM 923 C CA . ARG A 1 125 ? 9.231 1.813 -15.892 1.00 91.31 125 ARG A CA 1
ATOM 924 C C . ARG A 1 125 ? 8.245 2.831 -15.344 1.00 91.31 125 ARG A C 1
ATOM 926 O O . ARG A 1 125 ? 8.604 3.992 -15.148 1.00 91.31 125 ARG A O 1
ATOM 933 N N . LEU A 1 126 ? 7.024 2.390 -15.068 1.00 91.19 126 LEU A N 1
ATOM 934 C CA . LEU A 1 126 ? 5.979 3.188 -14.434 1.00 91.19 126 LEU A CA 1
ATOM 935 C C . LEU A 1 126 ? 5.614 2.580 -13.085 1.00 91.19 126 LEU A C 1
ATOM 937 O O . LEU A 1 126 ? 5.346 1.381 -12.989 1.00 91.19 126 LEU A O 1
ATOM 941 N N . ALA A 1 127 ? 5.570 3.415 -12.053 1.00 89.31 127 ALA A N 1
ATOM 942 C CA . ALA A 1 127 ? 4.984 3.052 -10.774 1.00 89.31 127 ALA A CA 1
ATOM 943 C C . ALA A 1 127 ? 3.501 3.421 -10.767 1.00 89.31 127 ALA A C 1
ATOM 945 O O . ALA A 1 127 ? 3.158 4.568 -11.040 1.00 89.31 127 ALA A O 1
ATOM 946 N N . LEU A 1 128 ? 2.628 2.487 -10.383 1.00 84.56 128 LEU A N 1
ATOM 947 C CA . LEU A 1 128 ? 1.211 2.801 -10.199 1.00 84.56 128 LEU A CA 1
ATOM 948 C C . LEU A 1 128 ? 1.027 3.825 -9.077 1.00 84.56 128 LEU A C 1
ATOM 950 O O . LEU A 1 128 ? 0.278 4.767 -9.253 1.00 84.56 128 LEU A O 1
ATOM 954 N N . GLY A 1 129 ? 1.714 3.662 -7.941 1.00 79.62 129 GLY A N 1
ATOM 955 C CA . GLY A 1 129 ? 1.529 4.504 -6.755 1.00 79.62 129 GLY A CA 1
ATOM 956 C C . GLY A 1 129 ? 2.823 4.833 -6.012 1.00 79.62 129 GLY A C 1
ATOM 957 O O . GLY A 1 129 ? 3.863 4.216 -6.241 1.00 79.62 129 GLY A O 1
ATOM 958 N N . HIS A 1 130 ? 2.743 5.779 -5.071 1.00 79.00 130 HIS A N 1
ATOM 959 C CA . HIS A 1 130 ? 3.880 6.292 -4.293 1.00 79.00 130 HIS A CA 1
ATOM 960 C C . HIS A 1 130 ? 4.718 5.202 -3.619 1.00 79.00 130 HIS A C 1
ATOM 962 O O . HIS A 1 130 ? 5.944 5.237 -3.671 1.00 79.00 130 HIS A O 1
ATOM 968 N N . SER A 1 131 ? 4.066 4.217 -2.998 1.00 83.00 131 SER A N 1
ATOM 969 C CA . SER A 1 131 ? 4.761 3.093 -2.363 1.00 83.00 131 SER A CA 1
ATOM 970 C C . SER A 1 131 ? 5.561 2.274 -3.378 1.00 83.00 131 SER A C 1
ATOM 972 O O . SER A 1 131 ? 6.671 1.840 -3.083 1.00 83.00 131 SER A O 1
ATOM 974 N N . THR A 1 132 ? 5.035 2.113 -4.593 1.00 89.31 132 THR A N 1
ATOM 975 C CA . THR A 1 132 ? 5.711 1.390 -5.677 1.00 89.31 132 THR A CA 1
ATOM 976 C C . THR A 1 132 ? 6.868 2.201 -6.257 1.00 89.31 132 THR A C 1
ATOM 978 O O . THR A 1 132 ? 7.926 1.639 -6.520 1.00 89.31 132 THR A O 1
ATOM 981 N N . ALA A 1 133 ? 6.707 3.522 -6.392 1.00 88.25 133 ALA A N 1
ATOM 982 C CA . ALA A 1 133 ? 7.777 4.419 -6.830 1.00 88.25 133 ALA A CA 1
ATOM 983 C C . ALA A 1 133 ? 8.971 4.373 -5.864 1.00 88.25 133 ALA A C 1
ATOM 985 O O . ALA A 1 133 ? 10.100 4.166 -6.300 1.00 88.25 133 ALA A O 1
ATOM 986 N N . LYS A 1 134 ? 8.708 4.440 -4.551 1.00 87.75 134 LYS A N 1
ATOM 987 C CA . LYS A 1 134 ? 9.739 4.278 -3.513 1.00 87.75 134 LYS A CA 1
ATOM 988 C C . LYS A 1 134 ? 10.447 2.923 -3.590 1.00 87.75 134 LYS A C 1
ATOM 990 O O . LYS A 1 134 ? 11.653 2.854 -3.386 1.00 87.75 134 LYS A O 1
ATOM 995 N N . ALA A 1 135 ? 9.718 1.846 -3.888 1.00 91.75 135 ALA A N 1
ATOM 996 C CA . ALA A 1 135 ? 10.315 0.520 -4.038 1.00 91.75 135 ALA A CA 1
ATOM 997 C C . ALA A 1 135 ? 11.245 0.427 -5.263 1.00 91.75 135 ALA A C 1
ATOM 999 O O . ALA A 1 135 ? 12.312 -0.175 -5.171 1.00 91.75 135 ALA A O 1
ATOM 1000 N N . LEU A 1 136 ? 10.874 1.045 -6.391 1.00 93.25 136 LEU A N 1
ATOM 1001 C CA . LEU A 1 136 ? 11.725 1.128 -7.588 1.00 93.25 136 LEU A CA 1
ATOM 1002 C C . LEU A 1 136 ? 12.982 1.969 -7.338 1.00 93.25 136 LEU A C 1
ATOM 1004 O O . LEU A 1 136 ? 14.080 1.548 -7.700 1.00 93.25 136 LEU A O 1
ATOM 1008 N N . GLU A 1 137 ? 12.836 3.106 -6.659 1.00 92.88 137 GLU A N 1
ATOM 1009 C CA . GLU A 1 137 ? 13.954 3.962 -6.250 1.00 92.88 137 GLU A CA 1
ATOM 1010 C C . GLU A 1 137 ? 14.933 3.215 -5.333 1.00 92.88 137 GLU A C 1
ATOM 1012 O O . GLU A 1 137 ? 16.130 3.167 -5.615 1.00 92.88 137 GLU A O 1
ATOM 1017 N N . ALA A 1 138 ? 1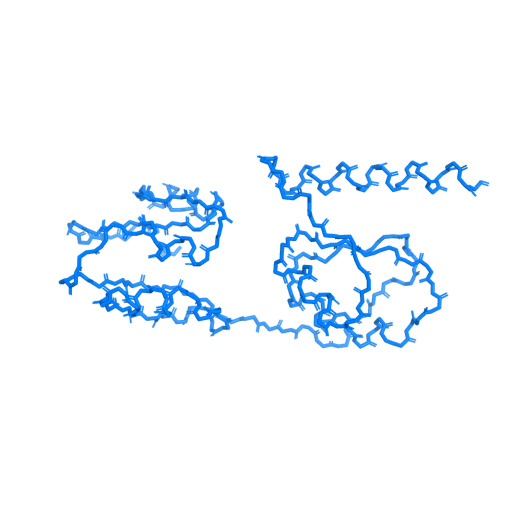4.427 2.541 -4.294 1.00 93.69 138 ALA A N 1
ATOM 1018 C CA . ALA A 1 138 ? 15.239 1.725 -3.389 1.00 93.69 138 ALA A CA 1
ATOM 1019 C C . ALA A 1 138 ? 15.951 0.561 -4.105 1.00 93.69 138 ALA A C 1
ATOM 1021 O O . ALA A 1 138 ? 17.012 0.112 -3.672 1.00 93.69 138 ALA A O 1
ATOM 1022 N N . ALA A 1 139 ? 15.387 0.081 -5.216 1.00 93.25 139 ALA A N 1
ATOM 1023 C CA . ALA A 1 139 ? 15.984 -0.941 -6.068 1.00 93.25 139 ALA A CA 1
ATOM 1024 C C . ALA A 1 139 ? 16.990 -0.387 -7.096 1.00 93.25 139 ALA A C 1
ATOM 1026 O O . ALA A 1 139 ? 17.551 -1.176 -7.862 1.00 93.25 139 ALA A O 1
ATOM 1027 N N . ALA A 1 140 ? 17.220 0.932 -7.118 1.00 92.88 140 ALA A N 1
ATOM 1028 C CA . ALA A 1 140 ? 18.007 1.645 -8.123 1.00 92.88 140 ALA A CA 1
ATOM 1029 C C . ALA A 1 140 ? 17.510 1.410 -9.565 1.00 92.88 140 ALA A C 1
ATOM 1031 O O . ALA A 1 140 ? 18.297 1.361 -10.511 1.00 92.88 140 ALA A O 1
ATOM 1032 N N . LEU A 1 141 ? 16.193 1.262 -9.736 1.00 90.50 141 LEU A N 1
ATOM 1033 C CA . LEU A 1 141 ? 15.534 1.137 -11.033 1.00 90.50 141 LEU A CA 1
ATOM 1034 C C . LEU A 1 141 ? 14.827 2.460 -11.364 1.00 90.50 141 LEU A C 1
ATOM 1036 O O . LEU A 1 141 ? 13.780 2.743 -10.779 1.00 90.50 141 LEU A O 1
ATOM 1040 N N . PRO A 1 142 ? 15.348 3.272 -12.305 1.00 88.88 142 PRO A N 1
ATOM 1041 C CA . PRO A 1 142 ? 14.689 4.506 -12.712 1.00 88.88 142 PRO A CA 1
ATOM 1042 C C . PRO A 1 142 ? 13.273 4.229 -13.216 1.00 88.88 142 PRO A C 1
ATOM 1044 O O . PRO A 1 142 ? 13.063 3.340 -14.050 1.00 88.88 142 PRO A O 1
ATOM 1047 N N . ALA A 1 143 ? 12.316 5.000 -12.709 1.00 89.06 143 ALA A N 1
ATOM 1048 C CA . ALA A 1 143 ? 10.908 4.897 -13.052 1.00 89.06 143 ALA A CA 1
ATOM 1049 C C . ALA A 1 143 ? 10.249 6.276 -13.025 1.00 89.06 143 ALA A C 1
ATOM 1051 O O . ALA A 1 143 ? 10.678 7.164 -12.287 1.00 89.06 143 ALA A O 1
ATOM 1052 N N . ARG A 1 144 ? 9.176 6.449 -13.798 1.00 86.56 144 ARG A N 1
ATOM 1053 C CA . ARG A 1 144 ? 8.302 7.612 -13.634 1.00 86.56 144 ARG A CA 1
ATOM 1054 C C . ARG A 1 144 ? 7.394 7.385 -12.431 1.00 86.56 144 ARG A C 1
ATOM 1056 O O . ARG A 1 144 ? 6.742 6.342 -12.320 1.00 86.56 144 ARG A O 1
ATOM 1063 N N . ALA A 1 145 ? 7.380 8.367 -11.539 1.00 75.25 145 ALA A N 1
ATOM 1064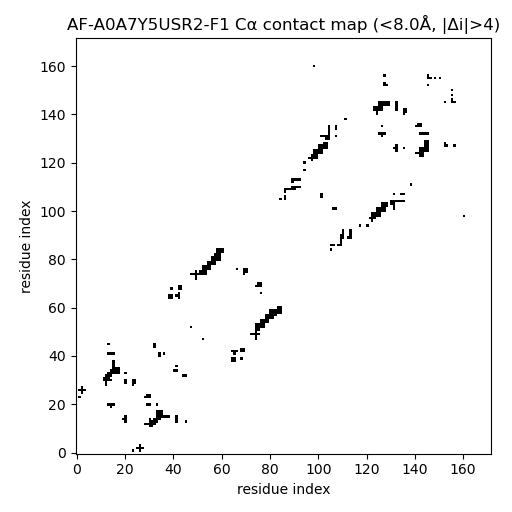 C CA . ALA A 1 145 ? 6.476 8.413 -10.400 1.00 75.25 145 ALA A CA 1
ATOM 1065 C C . ALA A 1 145 ? 5.045 8.774 -10.853 1.00 75.25 145 ALA A C 1
ATOM 1067 O O . ALA A 1 145 ? 4.888 9.432 -11.887 1.00 75.25 145 ALA A O 1
ATOM 1068 N N . PRO A 1 146 ? 4.007 8.369 -10.099 1.00 72.12 146 PRO A N 1
ATOM 1069 C CA . PRO A 1 146 ? 2.641 8.839 -10.335 1.00 72.12 146 PRO A CA 1
ATOM 1070 C C . PRO A 1 146 ? 2.554 10.366 -10.198 1.00 72.12 146 PRO A C 1
ATOM 1072 O O . PRO A 1 146 ? 3.341 10.971 -9.469 1.00 72.12 146 PRO A O 1
ATOM 1075 N N . ALA A 1 147 ? 1.588 10.988 -10.880 1.00 63.16 147 ALA A N 1
ATOM 1076 C CA . ALA A 1 147 ? 1.484 12.447 -10.972 1.00 63.16 147 ALA A CA 1
ATOM 1077 C C . ALA A 1 147 ? 0.872 13.105 -9.721 1.00 63.16 147 ALA A C 1
ATOM 1079 O O . ALA A 1 147 ? 0.795 14.331 -9.659 1.00 63.16 147 ALA A O 1
ATOM 1080 N N . CYS A 1 148 ? 0.450 12.307 -8.733 1.00 59.78 148 CYS A N 1
ATOM 1081 C CA . CYS A 1 148 ? -0.193 12.775 -7.501 1.00 59.78 148 CYS A CA 1
ATOM 1082 C C . CYS A 1 148 ? -1.398 13.689 -7.783 1.00 59.78 148 CYS A C 1
ATOM 1084 O O . CYS A 1 148 ? -1.595 14.670 -7.062 1.00 59.78 148 CYS A O 1
ATOM 1086 N N . SER A 1 149 ? -2.165 13.436 -8.850 1.00 60.12 149 SER A N 1
ATOM 1087 C CA . SER A 1 149 ? -3.318 14.272 -9.179 1.00 60.12 149 SER A CA 1
ATOM 1088 C C . SER A 1 149 ? -4.563 13.802 -8.419 1.00 60.12 149 SER A C 1
ATOM 1090 O O . SER A 1 149 ? -4.570 12.764 -7.761 1.00 60.12 149 SER A O 1
ATOM 1092 N N . SER A 1 150 ? -5.634 14.591 -8.486 1.00 60.69 150 SER A N 1
ATOM 1093 C CA . SER A 1 150 ? -6.944 14.212 -7.949 1.00 60.69 150 SER A CA 1
ATOM 1094 C C . SER A 1 150 ? -7.699 13.211 -8.836 1.00 60.69 150 SER A C 1
ATOM 1096 O O . SER A 1 150 ? -8.807 12.804 -8.484 1.00 60.69 150 SER A O 1
ATOM 1098 N N . ALA A 1 151 ? -7.146 12.834 -9.994 1.00 63.31 151 ALA A N 1
ATOM 1099 C CA . ALA A 1 151 ? -7.747 11.854 -10.887 1.00 63.31 151 ALA A CA 1
ATOM 1100 C C . ALA A 1 151 ? -7.537 10.417 -10.371 1.00 63.31 151 ALA A C 1
ATOM 1102 O O . ALA A 1 151 ? -6.567 10.139 -9.662 1.0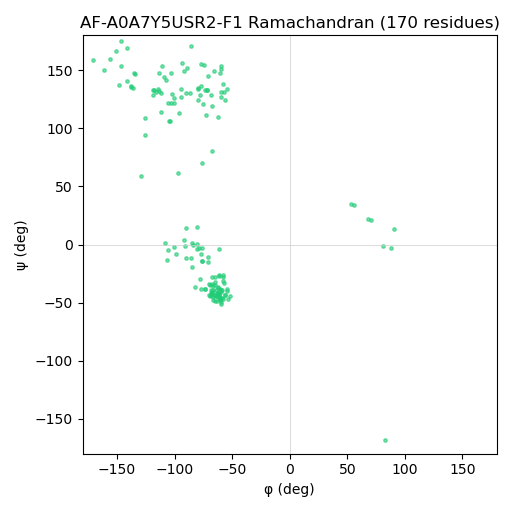0 63.31 151 ALA A O 1
ATOM 1103 N N . PRO A 1 152 ? -8.409 9.464 -10.749 1.00 69.31 152 PRO A N 1
ATOM 1104 C CA . PRO A 1 152 ? -8.165 8.056 -10.481 1.00 69.31 152 PRO A CA 1
ATOM 1105 C C . PRO A 1 152 ? -6.806 7.614 -11.035 1.00 69.31 152 PRO A C 1
ATOM 1107 O O . PRO A 1 152 ? -6.467 7.865 -12.189 1.00 69.31 152 PRO A O 1
ATOM 1110 N N . ILE A 1 153 ? -6.048 6.881 -10.222 1.00 68.94 153 ILE A N 1
ATOM 1111 C CA . ILE A 1 153 ? -4.685 6.429 -10.543 1.00 68.94 153 ILE A CA 1
ATOM 1112 C C . ILE A 1 153 ? -4.605 5.585 -11.829 1.00 68.94 153 ILE A C 1
ATOM 1114 O O . ILE A 1 153 ? -3.586 5.556 -12.516 1.00 68.94 153 ILE A O 1
ATOM 1118 N N . THR A 1 154 ? -5.703 4.912 -12.184 1.00 70.69 154 THR A N 1
ATOM 1119 C CA . THR A 1 154 ? -5.852 4.171 -13.440 1.00 70.69 154 THR A CA 1
ATOM 1120 C C . THR A 1 154 ? -5.909 5.095 -14.650 1.00 70.69 154 THR A C 1
ATOM 1122 O O . THR A 1 154 ? -5.310 4.785 -15.675 1.00 70.69 154 THR A O 1
ATOM 1125 N N . ASP A 1 155 ? -6.584 6.235 -14.530 1.00 75.94 155 ASP A N 1
ATOM 1126 C CA . ASP A 1 155 ? -6.748 7.194 -15.621 1.00 75.94 155 ASP A CA 1
ATOM 1127 C C . ASP A 1 155 ? -5.430 7.932 -15.867 1.00 75.94 155 ASP A C 1
ATOM 1129 O O . ASP A 1 155 ? -5.028 8.121 -17.016 1.00 75.94 155 ASP A O 1
ATOM 1133 N N . GLU A 1 156 ? -4.703 8.260 -14.793 1.00 73.69 156 GLU A N 1
ATOM 1134 C CA . GLU A 1 156 ? -3.334 8.778 -14.881 1.00 73.69 156 GLU A CA 1
ATOM 1135 C C . GLU A 1 156 ? -2.405 7.802 -15.608 1.00 73.69 156 GLU A C 1
ATOM 1137 O O . GLU A 1 156 ? -1.681 8.201 -16.524 1.00 73.69 156 GLU A O 1
ATOM 1142 N N . LEU A 1 157 ? -2.455 6.516 -15.241 1.00 78.56 157 LEU A N 1
ATOM 1143 C CA . LEU A 1 157 ? -1.651 5.480 -15.881 1.00 78.56 157 LEU A CA 1
ATOM 1144 C C . LEU A 1 157 ? -1.981 5.359 -17.374 1.00 78.56 157 LEU A C 1
ATOM 1146 O O . LEU A 1 157 ? -1.071 5.323 -18.201 1.00 78.56 157 LEU A O 1
ATOM 1150 N N . VAL A 1 158 ? -3.266 5.322 -17.736 1.00 81.88 158 VAL A N 1
ATOM 1151 C CA . VAL A 1 158 ? -3.705 5.240 -19.140 1.00 81.88 158 VAL A CA 1
ATOM 1152 C C . VAL A 1 158 ? -3.268 6.475 -19.927 1.00 81.88 158 VAL A C 1
ATOM 1154 O O . VAL A 1 158 ? -2.797 6.347 -21.063 1.00 81.88 158 VAL A O 1
ATOM 1157 N N . ALA A 1 159 ? -3.379 7.666 -19.336 1.00 80.31 159 ALA A N 1
ATOM 1158 C CA . ALA A 1 159 ? -2.924 8.903 -19.956 1.00 80.31 159 ALA A CA 1
ATOM 1159 C C . ALA A 1 159 ? -1.407 8.886 -20.200 1.00 80.31 159 ALA A C 1
ATOM 1161 O O . ALA A 1 159 ? -0.961 9.255 -21.289 1.00 80.31 159 ALA A O 1
ATOM 1162 N N . GLU A 1 160 ? -0.615 8.417 -19.233 1.00 80.00 160 GLU A N 1
ATOM 1163 C CA . GLU A 1 160 ? 0.841 8.347 -19.373 1.00 80.00 160 GLU A CA 1
ATOM 1164 C C . GLU A 1 160 ? 1.271 7.288 -20.393 1.00 80.00 160 GLU A C 1
ATOM 1166 O O . GLU A 1 160 ? 2.068 7.586 -21.284 1.00 80.00 160 GLU A O 1
ATOM 1171 N N . LEU A 1 161 ? 0.671 6.094 -20.359 1.00 81.88 161 LEU A N 1
ATOM 1172 C CA . LEU A 1 161 ? 0.892 5.064 -21.378 1.00 81.88 161 LEU A CA 1
ATOM 1173 C C . LEU A 1 161 ? 0.568 5.593 -22.781 1.00 81.88 161 LEU 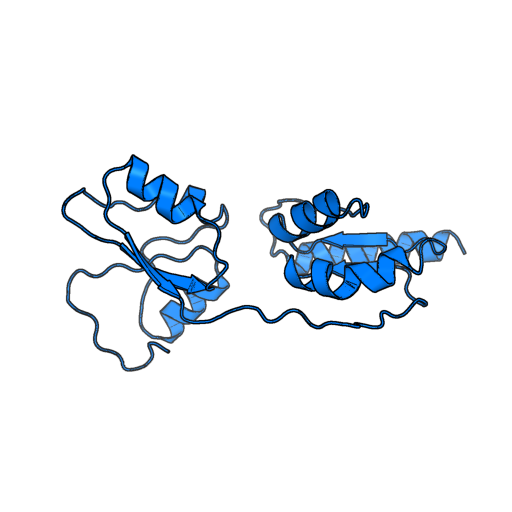A C 1
ATOM 1175 O O . LEU A 1 161 ? 1.354 5.412 -23.710 1.00 81.88 161 LEU A O 1
ATOM 1179 N N . SER A 1 162 ? -0.539 6.324 -22.930 1.00 82.56 162 SER A N 1
ATOM 1180 C CA . SER A 1 162 ? -0.932 6.927 -24.208 1.00 82.56 162 SER A CA 1
ATOM 1181 C C . SER A 1 162 ? 0.087 7.955 -24.712 1.00 82.56 162 SER A C 1
ATOM 1183 O O . SER A 1 162 ? 0.339 8.029 -25.916 1.00 82.56 162 SER A O 1
ATOM 1185 N N . ARG A 1 163 ? 0.697 8.749 -23.820 1.00 81.94 163 ARG A N 1
ATOM 1186 C CA . ARG A 1 163 ? 1.763 9.702 -24.185 1.00 81.94 163 ARG A CA 1
ATOM 1187 C C . ARG A 1 163 ? 3.037 8.989 -24.624 1.00 81.94 163 ARG A C 1
ATOM 1189 O O . ARG A 1 163 ? 3.654 9.415 -25.600 1.00 81.94 163 ARG A O 1
ATOM 1196 N N . LEU A 1 164 ? 3.416 7.922 -23.923 1.00 76.50 164 LEU A N 1
ATOM 1197 C CA . LEU A 1 164 ? 4.611 7.138 -24.234 1.00 76.50 164 LEU A CA 1
ATOM 1198 C C . LEU A 1 164 ? 4.488 6.446 -25.586 1.00 76.50 164 LEU A C 1
ATOM 1200 O O . LEU A 1 164 ? 5.356 6.627 -26.434 1.00 76.50 164 LEU A O 1
ATOM 1204 N N . VAL A 1 165 ? 3.366 5.767 -25.840 1.00 74.62 165 VAL A N 1
ATOM 1205 C CA . VAL A 1 165 ? 3.102 5.127 -27.138 1.00 74.62 165 VAL A CA 1
ATOM 1206 C C . VAL A 1 165 ? 3.190 6.143 -28.281 1.00 74.62 165 VAL A C 1
ATOM 1208 O O . VAL A 1 165 ? 3.833 5.876 -29.292 1.00 74.62 165 VAL A O 1
ATOM 1211 N N . ARG A 1 166 ? 2.619 7.345 -28.116 1.00 75.88 166 ARG A N 1
ATOM 1212 C CA . ARG A 1 166 ? 2.694 8.404 -29.141 1.00 75.88 166 ARG A CA 1
ATOM 1213 C C . ARG A 1 166 ? 4.124 8.895 -29.390 1.00 75.88 166 ARG A C 1
ATOM 1215 O O . ARG A 1 166 ? 4.477 9.127 -30.541 1.00 75.88 166 ARG A O 1
ATOM 1222 N N . LYS A 1 167 ? 4.953 9.031 -28.349 1.00 68.19 167 LYS A N 1
ATOM 1223 C CA . LYS A 1 167 ? 6.371 9.406 -28.503 1.00 68.19 167 LYS A CA 1
ATOM 1224 C C . LYS A 1 167 ? 7.175 8.333 -29.233 1.00 68.19 167 LYS A C 1
ATOM 1226 O O . LYS A 1 167 ? 7.946 8.675 -30.123 1.00 68.19 167 LYS A O 1
ATOM 1231 N N . THR A 1 168 ? 6.971 7.062 -28.893 1.00 63.66 168 THR A N 1
ATOM 1232 C CA . THR A 1 168 ? 7.701 5.942 -29.502 1.00 63.66 168 THR A CA 1
ATOM 1233 C C . THR A 1 168 ? 7.346 5.765 -30.979 1.00 63.66 168 THR A C 1
ATOM 1235 O O . THR A 1 168 ? 8.226 5.470 -31.781 1.00 63.66 168 THR A O 1
ATOM 1238 N N . VAL A 1 169 ? 6.084 5.999 -31.365 1.00 60.25 169 VAL A N 1
ATOM 1239 C CA . VAL A 1 169 ? 5.642 5.943 -32.772 1.00 60.25 169 VAL A CA 1
ATOM 1240 C C . VAL A 1 169 ? 6.200 7.103 -33.604 1.00 60.25 169 VAL A C 1
ATOM 1242 O O . VAL A 1 169 ? 6.514 6.899 -34.766 1.00 60.25 169 VAL A O 1
ATOM 1245 N N . SER A 1 170 ? 6.375 8.301 -33.036 1.00 58.72 170 SER A N 1
ATOM 1246 C CA . SER A 1 170 ? 6.981 9.437 -33.758 1.00 58.72 170 SER A CA 1
ATOM 1247 C C . SER A 1 170 ? 8.510 9.373 -33.889 1.00 58.72 170 SER A C 1
ATOM 1249 O O . SER A 1 170 ? 9.079 10.223 -34.569 1.00 58.72 170 SER A O 1
ATOM 1251 N N . GLN A 1 171 ? 9.182 8.427 -33.225 1.00 50.88 171 GLN A N 1
ATOM 1252 C CA . GLN A 1 171 ? 10.644 8.258 -33.266 1.00 50.88 171 GLN A CA 1
ATOM 1253 C C . GLN A 1 171 ? 11.103 7.018 -34.055 1.00 50.88 171 GLN A C 1
ATOM 1255 O O . GLN A 1 171 ? 12.305 6.766 -34.126 1.00 50.88 171 GLN A O 1
ATOM 1260 N N . ARG A 1 172 ? 10.168 6.250 -34.627 1.00 50.59 172 ARG A N 1
ATOM 1261 C CA . ARG A 1 172 ? 10.431 5.144 -35.561 1.00 50.59 172 ARG A CA 1
ATOM 1262 C C . ARG A 1 172 ? 10.094 5.579 -36.981 1.00 50.59 172 ARG A C 1
ATOM 1264 O O . ARG A 1 172 ? 10.798 5.103 -37.894 1.00 50.59 172 ARG A O 1
#

Nearest PDB structures (foldseek):
  4x84-assembly1_D  TM=6.268E-01  e=5.019E-01  Pseudomonas aeruginosa PAO1
  3kwm-assembly2_C  TM=7.131E-01  e=3.582E+00  Francisella tularensis subsp. tularensis
  1m0s-assembly1_B  TM=5.603E-01  e=1.384E+00  Haemophilus influenzae
  1ks2-assembly1_B  TM=5.737E-01  e=2.298E+00  Escherichia coli
  1o8b-assembly1_B  TM=5.751E-01  e=2.609E+00  Escherichia coli

Foldseek 3Di:
DQAPPDDDPPDAAEDQAPVVQVVCVVSVHHHPYYHPPPLQVCLVPPPDDLVDAAEDADAPPDDCNNVVSVVVRNHHYHYDHPHYDDAAAPDDDDPPAQEDEDAALSSCVRCLVVCVVCVPDNRAYEYLADRNCVSCVVSVHDYDHQPPDPDPSVVSVVVVVVVSVVVVVVVD

Sequence (172 aa):
LLSGCKVAAGVRFAAVGGSTARQLKESGFEASWTGDGGARELAQKLEITGKNSVFWPCAAEALPELEEGLKERGVALQRLAVYRTRVVTGAQLSSDVDVRVYMSPSAVEAGLAWERANPGRATERLALGHSTAKALEAAALPARAPACSSAPITDELVAELSRLVRKTVSQR

Mean predicted aligned error: 8.11 Å